Protein AF-A0A968CWY3-F1 (afdb_monomer_lite)

Structure (mmCIF, N/CA/C/O backbone):
data_AF-A0A968CWY3-F1
#
_entry.id   AF-A0A968CWY3-F1
#
loop_
_atom_site.group_PDB
_atom_site.id
_atom_site.type_symbol
_atom_site.label_atom_id
_atom_site.label_alt_id
_atom_site.label_comp_id
_atom_sit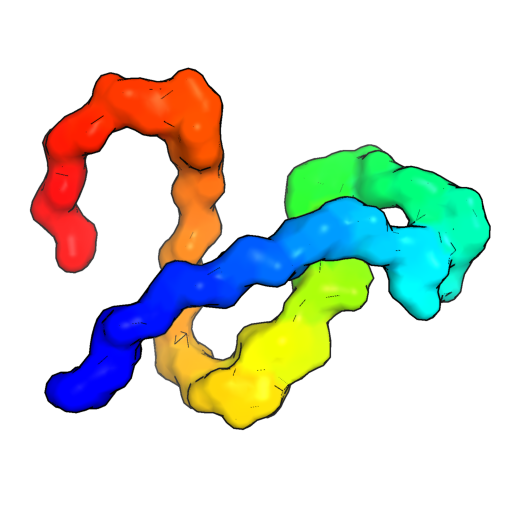e.label_asym_id
_atom_site.label_entity_id
_atom_site.label_seq_id
_atom_site.pdbx_PDB_ins_code
_atom_site.Cartn_x
_atom_site.Cartn_y
_atom_site.Cartn_z
_atom_site.occupancy
_atom_site.B_iso_or_equiv
_atom_site.auth_seq_id
_atom_site.auth_comp_id
_atom_site.auth_asym_id
_atom_site.auth_atom_id
_atom_site.pdbx_PDB_model_num
ATOM 1 N N . MET A 1 1 ? -9.016 6.359 19.016 1.00 48.94 1 MET A N 1
ATOM 2 C CA . MET A 1 1 ? -7.869 7.287 18.915 1.00 48.94 1 MET A CA 1
ATOM 3 C C . MET A 1 1 ? -6.937 6.723 17.864 1.00 48.94 1 MET A C 1
ATOM 5 O O . MET A 1 1 ? -6.561 5.572 18.021 1.00 48.94 1 MET A O 1
ATOM 9 N N . GLY A 1 2 ? -6.595 7.507 16.838 1.00 64.19 2 GLY A N 1
ATOM 10 C CA . GLY A 1 2 ? -5.510 7.166 15.912 1.00 64.19 2 GLY A CA 1
ATOM 11 C C . GLY A 1 2 ? -5.929 6.900 14.468 1.00 64.19 2 GLY A C 1
ATOM 12 O O . GLY A 1 2 ? -5.517 5.896 13.910 1.00 64.19 2 GLY A O 1
ATOM 13 N N . GLU A 1 3 ? -6.713 7.785 13.850 1.00 63.88 3 GLU A N 1
ATOM 14 C CA . GLU A 1 3 ? -6.709 7.875 12.385 1.00 63.88 3 GLU A CA 1
ATOM 15 C C . GLU A 1 3 ? -5.653 8.903 11.988 1.00 63.88 3 GLU A C 1
ATOM 17 O O . GLU A 1 3 ? -5.672 10.041 12.463 1.00 63.88 3 GLU A O 1
ATOM 22 N N . PHE A 1 4 ? -4.703 8.495 11.153 1.00 72.25 4 PHE A N 1
ATOM 23 C CA . PHE A 1 4 ? -3.694 9.384 10.601 1.00 72.25 4 PHE A CA 1
ATOM 24 C C . PHE A 1 4 ? -3.486 9.070 9.124 1.00 72.25 4 PHE A C 1
ATOM 26 O O . PHE A 1 4 ? -3.529 7.918 8.700 1.00 72.25 4 PHE A O 1
ATOM 33 N N . ILE A 1 5 ? -3.256 10.116 8.337 1.00 78.12 5 ILE A N 1
ATOM 34 C CA . ILE A 1 5 ? -2.883 9.987 6.932 1.00 78.12 5 ILE A CA 1
ATOM 35 C C . ILE A 1 5 ? -1.375 10.193 6.860 1.00 78.12 5 ILE A C 1
ATOM 37 O O . ILE A 1 5 ? -0.876 11.264 7.202 1.00 78.12 5 ILE A O 1
ATOM 41 N N . SER A 1 6 ? -0.654 9.165 6.416 1.00 76.44 6 S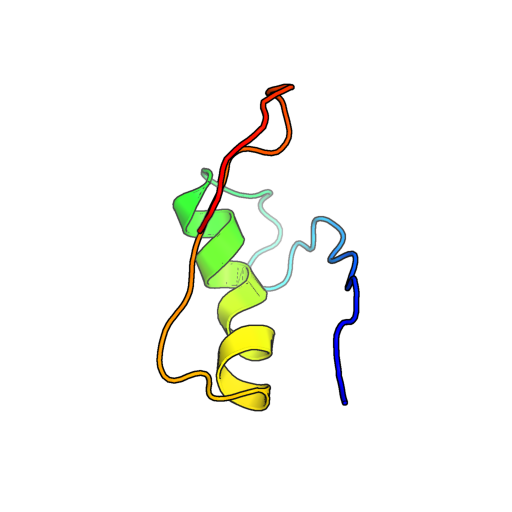ER A N 1
ATOM 42 C CA . SER A 1 6 ? 0.784 9.242 6.164 1.00 76.44 6 SER A CA 1
ATOM 43 C C . SER A 1 6 ? 1.035 9.245 4.662 1.00 76.44 6 SER A C 1
ATOM 45 O O . SER A 1 6 ? 0.715 8.284 3.963 1.00 76.44 6 SER A O 1
ATOM 47 N N . LEU A 1 7 ? 1.590 10.345 4.157 1.00 78.06 7 LEU A N 1
ATOM 48 C CA . LEU A 1 7 ? 2.024 10.445 2.769 1.00 78.06 7 LEU A CA 1
ATOM 49 C C . LEU A 1 7 ? 3.439 9.883 2.667 1.00 78.06 7 LEU A C 1
ATOM 51 O O . LEU A 1 7 ? 4.388 10.475 3.180 1.00 78.06 7 LEU A O 1
ATOM 55 N N . ILE A 1 8 ? 3.578 8.750 1.984 1.00 78.25 8 ILE A N 1
ATOM 56 C CA . ILE A 1 8 ? 4.878 8.149 1.702 1.00 78.25 8 ILE A CA 1
ATOM 57 C C . ILE A 1 8 ? 5.259 8.533 0.267 1.00 78.25 8 ILE A C 1
ATOM 59 O O . ILE A 1 8 ? 4.639 8.033 -0.675 1.00 78.25 8 ILE A O 1
ATOM 63 N N . PRO A 1 9 ? 6.222 9.451 0.060 1.00 73.25 9 PRO A N 1
ATOM 64 C CA . PRO A 1 9 ? 6.663 9.795 -1.284 1.00 73.25 9 PRO A CA 1
ATOM 65 C C . PRO A 1 9 ? 7.349 8.591 -1.934 1.00 73.25 9 PRO A C 1
ATOM 67 O O . PRO A 1 9 ? 7.918 7.746 -1.242 1.00 73.25 9 PRO A O 1
ATOM 70 N N . ALA A 1 10 ? 7.341 8.537 -3.267 1.00 66.44 10 ALA A N 1
ATOM 71 C CA . ALA A 1 10 ? 8.118 7.538 -3.985 1.00 66.44 10 ALA A CA 1
ATOM 72 C C . ALA A 1 10 ? 9.604 7.689 -3.623 1.00 66.44 10 ALA A C 1
ATOM 74 O O . ALA A 1 10 ? 10.198 8.749 -3.816 1.00 66.44 10 ALA A O 1
ATOM 75 N N . GLN A 1 11 ? 10.185 6.635 -3.061 1.00 67.12 11 GLN A N 1
ATOM 76 C CA . GLN A 1 11 ? 11.557 6.616 -2.568 1.00 67.12 11 GLN A CA 1
ATOM 77 C C . GLN A 1 11 ? 12.317 5.466 -3.226 1.00 67.12 11 GLN A C 1
ATOM 79 O O . GLN A 1 11 ? 11.868 4.325 -3.175 1.00 67.12 11 GLN A O 1
ATOM 84 N N . GLN A 1 12 ? 13.483 5.773 -3.798 1.00 65.19 12 GLN A N 1
ATOM 85 C CA . GLN A 1 12 ? 14.467 4.814 -4.321 1.00 65.19 12 GLN A CA 1
ATOM 86 C C . GLN A 1 12 ? 15.256 4.195 -3.159 1.00 65.19 12 GLN A C 1
ATOM 88 O O . GLN A 1 12 ? 16.444 4.441 -2.971 1.00 65.19 12 GLN A O 1
ATOM 93 N N . ARG A 1 13 ? 14.543 3.512 -2.259 1.00 61.19 13 ARG A N 1
ATO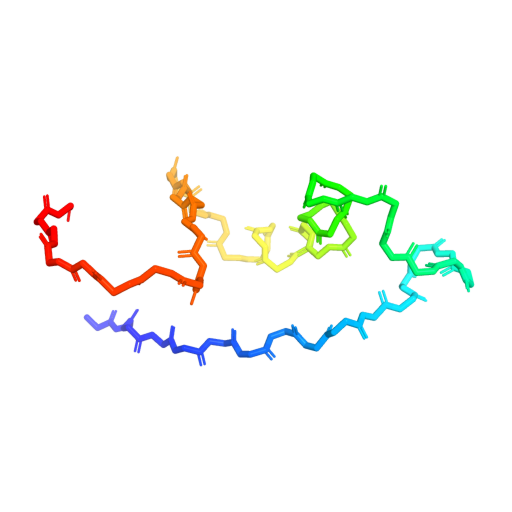M 94 C CA . ARG A 1 13 ? 15.091 3.115 -0.954 1.00 61.19 13 ARG A CA 1
ATOM 95 C C . ARG A 1 13 ? 15.881 1.813 -1.001 1.00 61.19 13 ARG A C 1
ATOM 97 O O . ARG A 1 13 ? 16.849 1.680 -0.261 1.00 61.19 13 ARG A O 1
ATOM 104 N N . LEU A 1 14 ? 15.444 0.858 -1.822 1.00 61.94 14 LEU A N 1
ATOM 105 C CA . LEU A 1 14 ? 16.089 -0.454 -1.954 1.00 61.94 14 LEU A CA 1
ATOM 106 C C . LEU A 1 14 ? 17.101 -0.514 -3.106 1.00 61.94 14 LEU A C 1
ATOM 108 O O . LEU A 1 14 ? 18.020 -1.326 -3.057 1.00 61.94 14 LEU A O 1
ATOM 112 N N . ASP A 1 15 ? 16.925 0.320 -4.129 1.00 62.38 15 ASP A N 1
ATOM 113 C CA . ASP A 1 15 ? 17.742 0.381 -5.345 1.00 62.38 15 ASP A CA 1
ATOM 114 C C . ASP A 1 15 ? 17.595 1.786 -5.965 1.00 62.38 15 ASP A C 1
ATOM 116 O O . ASP A 1 15 ? 16.595 2.460 -5.711 1.00 62.38 15 ASP A O 1
ATOM 120 N N . GLU A 1 16 ? 18.531 2.212 -6.818 1.00 64.88 16 GLU A N 1
ATOM 121 C CA . GLU A 1 16 ? 18.435 3.464 -7.600 1.00 64.88 16 GLU A CA 1
ATOM 122 C C . GLU A 1 16 ? 17.341 3.396 -8.687 1.00 64.88 16 GLU A C 1
ATOM 124 O O . GLU A 1 16 ? 17.104 4.351 -9.429 1.00 64.88 16 GLU A O 1
ATOM 129 N N . SER A 1 17 ? 16.638 2.265 -8.798 1.00 65.44 17 SER A N 1
ATOM 130 C CA . SER A 1 17 ? 15.498 2.097 -9.691 1.00 65.44 17 SER A CA 1
ATOM 131 C C . SER A 1 17 ? 14.198 2.600 -9.058 1.00 65.44 17 SER A C 1
ATOM 133 O O . SER A 1 17 ? 13.902 2.313 -7.898 1.00 65.44 17 SER A O 1
ATOM 135 N N . TRP A 1 18 ? 13.372 3.283 -9.854 1.00 75.81 18 TRP A N 1
ATOM 136 C CA . TRP A 1 18 ? 11.963 3.528 -9.525 1.00 75.81 18 TRP A CA 1
ATOM 137 C C . TRP A 1 18 ? 11.201 2.222 -9.249 1.00 75.81 18 TRP A C 1
ATOM 139 O O . TRP A 1 18 ? 11.666 1.135 -9.597 1.00 75.81 18 TRP A O 1
ATOM 149 N N . TYR A 1 19 ? 10.001 2.336 -8.673 1.00 80.19 19 TYR A N 1
ATOM 150 C CA . TYR A 1 19 ? 9.137 1.183 -8.428 1.00 80.19 19 TYR A CA 1
ATOM 151 C C . TYR A 1 19 ? 8.910 0.371 -9.702 1.00 80.19 19 TYR A C 1
ATOM 153 O O . TYR A 1 19 ? 8.433 0.887 -10.713 1.00 80.19 19 TYR A O 1
ATOM 161 N N . LYS A 1 20 ? 9.210 -0.926 -9.626 1.00 85.50 20 LYS A N 1
ATOM 162 C CA . LYS A 1 20 ? 9.031 -1.878 -10.734 1.00 85.50 20 LYS A CA 1
ATOM 163 C C . LYS A 1 20 ? 7.554 -2.232 -10.965 1.00 85.50 20 LYS A C 1
ATOM 165 O O . LYS A 1 20 ? 7.218 -2.872 -11.956 1.00 85.50 20 LYS A O 1
ATOM 170 N N . GLY A 1 21 ? 6.674 -1.815 -10.053 1.00 86.06 21 GLY A N 1
ATOM 171 C CA . GLY A 1 21 ? 5.225 -1.994 -10.097 1.00 86.06 21 GLY A CA 1
ATOM 172 C C . GLY A 1 21 ? 4.570 -1.660 -8.752 1.00 86.06 21 GLY A C 1
ATOM 173 O O . GLY A 1 21 ? 5.248 -1.278 -7.799 1.00 86.06 21 GLY A O 1
ATOM 174 N N . THR A 1 22 ? 3.251 -1.834 -8.650 1.00 88.12 22 THR A N 1
ATOM 175 C CA . THR A 1 22 ? 2.478 -1.540 -7.424 1.00 88.12 22 THR A CA 1
ATOM 176 C C . THR A 1 22 ? 2.877 -2.425 -6.241 1.00 88.12 22 THR A C 1
ATOM 178 O O . THR A 1 22 ? 3.023 -1.931 -5.128 1.00 88.12 22 THR A O 1
ATOM 181 N N . ALA A 1 23 ? 3.123 -3.716 -6.476 1.00 87.38 23 ALA A N 1
ATOM 182 C CA . ALA A 1 23 ? 3.607 -4.628 -5.439 1.00 87.38 23 ALA A CA 1
ATOM 183 C C . ALA A 1 23 ? 5.026 -4.268 -4.962 1.00 87.38 23 ALA A C 1
ATOM 185 O O . ALA A 1 23 ? 5.306 -4.326 -3.767 1.00 87.38 23 ALA A O 1
ATOM 186 N N . ASP A 1 24 ? 5.899 -3.844 -5.882 1.00 86.81 24 ASP A N 1
ATOM 187 C CA . ASP A 1 24 ? 7.244 -3.377 -5.539 1.00 86.81 24 ASP A CA 1
ATOM 188 C C . ASP A 1 24 ? 7.169 -2.099 -4.695 1.00 86.81 24 ASP A C 1
ATOM 190 O O . ASP A 1 24 ? 7.827 -2.014 -3.667 1.00 86.81 24 ASP A O 1
ATOM 194 N N . ALA A 1 25 ? 6.277 -1.160 -5.032 1.00 87.06 25 ALA A N 1
ATOM 195 C CA . ALA A 1 25 ? 6.039 0.040 -4.228 1.00 87.06 25 ALA A CA 1
ATOM 196 C C . ALA A 1 25 ? 5.625 -0.282 -2.779 1.00 87.06 25 ALA A C 1
ATOM 198 O O . ALA A 1 25 ? 6.100 0.366 -1.844 1.00 87.06 25 ALA A O 1
ATOM 199 N N . VAL A 1 26 ? 4.783 -1.301 -2.572 1.00 87.44 26 VAL A N 1
ATOM 200 C CA . VAL A 1 26 ? 4.432 -1.783 -1.224 1.00 87.44 26 VAL A CA 1
ATOM 201 C C . VAL A 1 26 ? 5.649 -2.408 -0.542 1.00 87.44 26 VAL A C 1
ATOM 203 O O . VAL A 1 26 ? 5.921 -2.105 0.618 1.00 87.44 26 VAL A O 1
ATOM 206 N N . PHE A 1 27 ? 6.415 -3.233 -1.257 1.00 87.62 27 PHE A N 1
ATOM 207 C CA . PHE A 1 27 ? 7.599 -3.900 -0.718 1.00 87.62 27 PHE A CA 1
ATOM 208 C C . PHE A 1 27 ? 8.690 -2.910 -0.283 1.00 87.62 27 PHE A C 1
ATOM 210 O O . PHE A 1 27 ? 9.196 -3.013 0.834 1.00 87.62 27 PHE A O 1
ATOM 217 N N . GLN A 1 28 ? 8.997 -1.895 -1.101 1.00 84.75 28 GLN A N 1
ATOM 218 C CA . GLN A 1 28 ? 9.992 -0.869 -0.762 1.00 84.75 28 GLN A CA 1
ATOM 219 C C . GLN A 1 28 ? 9.612 -0.054 0.488 1.00 84.75 28 GLN A C 1
ATOM 221 O O . GLN A 1 28 ? 10.489 0.484 1.164 1.00 84.75 28 GLN A O 1
ATOM 226 N N . ASN A 1 29 ? 8.317 0.019 0.821 1.00 84.81 29 ASN A N 1
ATOM 227 C CA . ASN A 1 29 ? 7.789 0.752 1.975 1.00 84.81 29 ASN A CA 1
ATOM 228 C C . ASN A 1 29 ? 7.292 -0.160 3.110 1.00 84.81 29 ASN A C 1
ATOM 230 O O . ASN A 1 29 ? 6.702 0.320 4.079 1.00 84.81 29 ASN A O 1
ATOM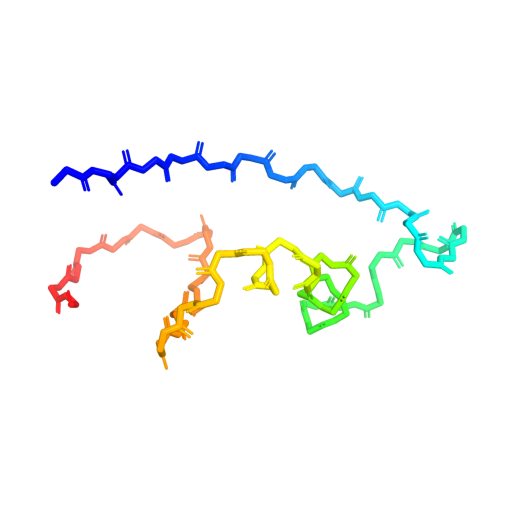 234 N N . PHE A 1 30 ? 7.560 -1.468 3.039 1.00 86.00 30 PHE A N 1
ATOM 235 C CA . PHE A 1 30 ? 7.033 -2.457 3.985 1.00 86.00 30 PHE A CA 1
ATOM 236 C C . PHE A 1 30 ? 7.457 -2.203 5.441 1.00 86.00 30 PHE A C 1
ATOM 238 O O . PHE A 1 30 ? 6.739 -2.550 6.376 1.00 86.00 30 PHE A O 1
ATOM 245 N N . TYR A 1 31 ? 8.595 -1.538 5.643 1.00 83.75 31 TYR A N 1
ATOM 246 C CA . TYR A 1 31 ? 9.070 -1.093 6.954 1.00 83.75 31 TYR A CA 1
ATOM 247 C C . TYR A 1 31 ? 8.011 -0.313 7.750 1.00 83.75 31 TYR A C 1
ATOM 249 O O . TYR A 1 31 ? 7.883 -0.533 8.951 1.00 83.75 31 TYR A O 1
ATOM 257 N N . THR A 1 32 ? 7.216 0.546 7.104 1.00 84.12 32 THR A N 1
ATOM 258 C CA . THR A 1 32 ? 6.172 1.315 7.799 1.00 84.12 32 THR A CA 1
ATOM 259 C C . THR A 1 32 ? 5.110 0.386 8.390 1.00 84.12 32 THR A C 1
ATOM 261 O O . THR A 1 32 ? 4.697 0.564 9.531 1.00 84.12 32 THR A O 1
ATOM 264 N N . LEU A 1 33 ? 4.737 -0.673 7.663 1.00 86.31 33 LEU A N 1
ATOM 265 C CA . LEU A 1 33 ? 3.820 -1.700 8.167 1.00 86.31 33 LEU A CA 1
ATOM 266 C C . LEU A 1 33 ? 4.456 -2.524 9.298 1.00 86.31 33 LEU A C 1
ATOM 268 O O . LEU A 1 33 ? 3.771 -2.892 10.249 1.00 86.31 33 LEU A O 1
ATOM 272 N N . GLN A 1 34 ? 5.766 -2.788 9.236 1.00 87.38 34 GLN A N 1
ATOM 273 C CA . GLN A 1 34 ? 6.477 -3.489 10.311 1.00 87.38 34 GLN A CA 1
ATOM 274 C C . GLN A 1 34 ? 6.547 -2.689 11.617 1.00 87.38 34 GLN A C 1
ATOM 276 O O . GLN A 1 34 ? 6.596 -3.299 12.683 1.00 87.38 34 GLN A O 1
ATOM 281 N N . GLN A 1 35 ? 6.575 -1.356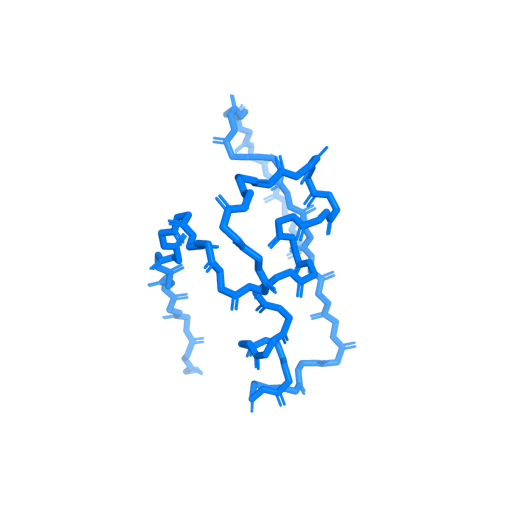 11.551 1.00 86.88 35 GLN A N 1
ATOM 282 C CA . GLN A 1 35 ? 6.580 -0.503 12.742 1.00 86.88 35 GLN A CA 1
ATOM 283 C C . GLN A 1 35 ? 5.222 -0.474 13.434 1.00 86.88 35 GLN A C 1
ATOM 285 O O . GLN A 1 35 ? 5.161 -0.623 14.651 1.00 86.88 35 GLN A O 1
ATOM 290 N N . GLU A 1 36 ? 4.152 -0.336 12.652 1.00 87.19 36 GLU A N 1
ATOM 291 C CA . GLU A 1 36 ? 2.782 -0.267 13.171 1.00 87.19 36 GLU A CA 1
ATOM 292 C C . GLU A 1 36 ? 2.242 -1.644 13.598 1.00 87.19 36 GLU A C 1
ATOM 294 O O . GLU A 1 36 ? 1.380 -1.725 14.467 1.00 87.19 36 GLU A O 1
ATOM 299 N N . ARG A 1 37 ? 2.763 -2.739 13.019 1.00 90.75 37 ARG A N 1
ATOM 300 C CA . ARG A 1 37 ? 2.351 -4.137 13.274 1.00 90.75 37 ARG A CA 1
ATOM 301 C C . ARG A 1 37 ? 0.822 -4.344 13.274 1.00 90.75 37 ARG A C 1
ATOM 303 O O . ARG A 1 37 ? 0.293 -4.893 14.241 1.00 90.75 37 ARG A O 1
ATOM 310 N N . PRO A 1 38 ? 0.107 -3.942 12.208 1.00 89.88 38 PRO A N 1
ATOM 311 C CA . PRO A 1 38 ? -1.336 -4.133 12.136 1.00 89.88 38 PRO A CA 1
ATOM 312 C C . PRO A 1 38 ? -1.698 -5.614 11.940 1.00 89.88 38 PRO A C 1
ATOM 314 O O . PRO A 1 38 ? -0.986 -6.346 11.250 1.00 89.88 38 PRO A O 1
ATOM 317 N N . ASP A 1 39 ? -2.842 -6.038 12.482 1.00 91.50 39 ASP A N 1
ATOM 318 C CA . ASP A 1 39 ? -3.381 -7.392 12.266 1.00 91.50 39 ASP A CA 1
ATOM 319 C C . ASP A 1 39 ? -3.899 -7.590 10.830 1.00 91.50 39 ASP A C 1
ATOM 321 O O . ASP A 1 39 ? -3.835 -8.690 10.279 1.00 91.50 39 ASP A O 1
ATOM 325 N N . LEU A 1 40 ? -4.409 -6.516 10.215 1.00 90.50 40 LEU A N 1
ATOM 326 C CA . LEU A 1 40 ? -4.962 -6.502 8.861 1.00 90.50 40 LEU A CA 1
ATOM 327 C C . LEU A 1 40 ? -4.501 -5.258 8.100 1.00 90.50 40 LEU A C 1
ATOM 329 O O . LEU A 1 40 ? -4.416 -4.165 8.656 1.00 90.50 40 LEU A O 1
ATOM 333 N N . VAL A 1 41 ? -4.242 -5.427 6.802 1.00 91.94 41 VAL A N 1
ATOM 334 C CA . VAL A 1 41 ? -3.853 -4.345 5.888 1.00 91.94 41 VAL A CA 1
ATOM 335 C C . VAL A 1 41 ? -4.795 -4.346 4.688 1.00 91.94 41 VAL A C 1
ATOM 337 O O . VAL A 1 41 ? -4.923 -5.361 4.004 1.00 91.94 41 VAL A O 1
ATOM 340 N N . LEU A 1 42 ? -5.423 -3.200 4.416 1.00 91.12 42 LEU A N 1
ATOM 341 C CA . LEU A 1 42 ? -6.263 -2.972 3.241 1.00 91.12 42 LEU A CA 1
ATOM 342 C C . LEU A 1 42 ? -5.515 -2.080 2.241 1.00 91.12 42 LEU A C 1
ATOM 344 O O . LEU A 1 42 ? -5.118 -0.966 2.575 1.00 91.12 42 LEU A O 1
ATOM 348 N N . ILE A 1 43 ? -5.323 -2.569 1.014 1.00 91.19 43 ILE A N 1
ATOM 349 C CA . ILE A 1 43 ? -4.669 -1.826 -0.074 1.00 91.19 43 ILE A CA 1
ATOM 350 C C . ILE A 1 43 ? -5.734 -1.443 -1.099 1.00 91.19 43 ILE A C 1
ATOM 352 O O . ILE A 1 43 ? -6.416 -2.314 -1.636 1.00 91.19 43 ILE A O 1
ATOM 356 N N . LEU A 1 44 ? -5.858 -0.145 -1.380 1.00 90.88 44 LEU A N 1
ATOM 357 C CA . LEU A 1 44 ? -6.855 0.415 -2.294 1.00 90.88 44 LEU A CA 1
ATOM 358 C C . LEU A 1 44 ? -6.178 1.259 -3.377 1.00 90.88 44 LEU A C 1
ATOM 360 O O . LEU A 1 44 ? -5.118 1.844 -3.152 1.00 90.88 44 LEU A O 1
ATOM 364 N N . SER A 1 45 ? -6.816 1.347 -4.544 1.00 89.00 45 SER A N 1
ATOM 365 C CA . SER A 1 45 ? -6.388 2.264 -5.604 1.00 89.00 45 SER A CA 1
ATOM 366 C C . SER A 1 45 ? -6.860 3.683 -5.287 1.00 89.00 45 SER A C 1
ATOM 368 O O . SER A 1 45 ? -8.035 3.891 -4.978 1.00 89.00 45 SER A O 1
ATOM 370 N N . GLY A 1 46 ? -5.944 4.652 -5.344 1.00 86.12 46 GLY A N 1
ATOM 371 C CA . GLY A 1 46 ? -6.214 6.060 -5.021 1.00 86.12 46 GLY A CA 1
ATOM 372 C C . GLY A 1 46 ? -6.736 6.903 -6.189 1.00 86.12 46 GLY A C 1
ATOM 373 O O . GLY A 1 46 ? -6.989 8.090 -6.019 1.00 86.12 46 GLY A O 1
ATOM 374 N N . ASP A 1 47 ? -6.876 6.316 -7.374 1.00 91.00 47 ASP A N 1
ATOM 375 C CA . ASP A 1 47 ? -7.313 6.969 -8.614 1.00 91.00 47 ASP A CA 1
ATOM 376 C C . ASP A 1 47 ? -8.821 6.830 -8.886 1.00 91.00 47 ASP A C 1
ATOM 378 O O . ASP A 1 47 ? -9.324 7.330 -9.893 1.00 91.00 47 ASP A O 1
ATOM 382 N N . HIS A 1 48 ? -9.567 6.198 -7.977 1.00 92.69 48 HIS A N 1
ATOM 383 C CA . HIS A 1 48 ? -11.010 6.012 -8.093 1.00 92.69 48 HIS A CA 1
ATOM 384 C C . HIS A 1 48 ? -11.779 6.836 -7.056 1.00 92.69 48 HIS A C 1
ATOM 386 O O . HIS A 1 48 ? -11.428 6.864 -5.878 1.00 92.69 48 HIS A O 1
ATOM 392 N N . VAL A 1 49 ? -12.892 7.443 -7.479 1.00 89.31 49 VAL A N 1
ATOM 393 C CA . VAL A 1 49 ? -13.860 8.085 -6.577 1.00 89.31 49 VAL A CA 1
ATOM 394 C 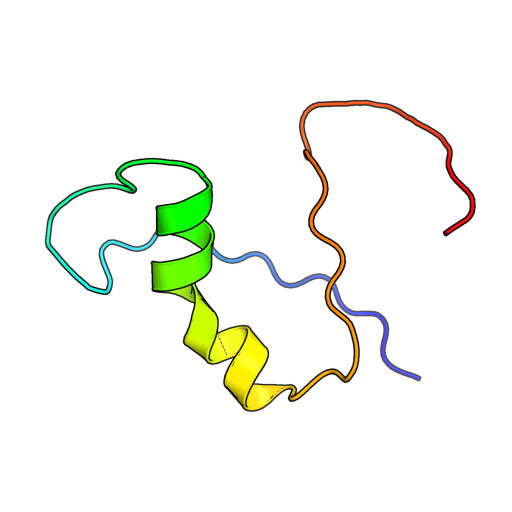C . VAL A 1 49 ? -14.983 7.093 -6.283 1.00 89.31 49 VAL A C 1
ATOM 396 O O . VAL A 1 49 ? -15.773 6.763 -7.164 1.00 89.31 49 VAL A O 1
ATOM 399 N N . TYR A 1 50 ? -15.059 6.614 -5.043 1.00 87.19 50 TYR A N 1
ATOM 400 C CA . TYR A 1 50 ? -16.089 5.684 -4.580 1.00 87.19 50 TYR A CA 1
ATOM 401 C C . TYR A 1 50 ? -16.526 6.012 -3.150 1.00 87.19 50 TYR A C 1
ATOM 403 O O . TYR A 1 50 ? -15.853 6.738 -2.420 1.00 87.19 50 TYR A O 1
ATOM 411 N N . LYS A 1 51 ? -17.665 5.446 -2.745 1.00 86.06 51 LYS A N 1
ATOM 412 C CA . LYS A 1 51 ? -18.098 5.382 -1.350 1.00 86.06 51 LYS A CA 1
ATOM 413 C C . LYS A 1 51 ? -18.285 3.914 -0.993 1.00 86.06 51 LYS A C 1
ATOM 415 O O . LYS A 1 51 ? -19.109 3.241 -1.602 1.00 86.06 51 LYS A O 1
ATOM 420 N N . MET A 1 52 ? -17.510 3.440 -0.031 1.00 84.00 52 MET A N 1
ATOM 421 C CA . MET A 1 52 ? -17.563 2.073 0.474 1.00 84.00 52 MET A CA 1
ATOM 422 C C . MET A 1 52 ? -17.576 2.112 1.998 1.00 84.00 52 MET A C 1
ATOM 424 O O . MET A 1 52 ? -17.034 3.045 2.589 1.00 84.00 52 MET A O 1
ATOM 428 N N . ASP A 1 53 ? -18.231 1.125 2.593 1.00 71.69 53 ASP A N 1
ATOM 429 C CA . ASP A 1 53 ? -18.244 0.885 4.033 1.00 71.69 53 ASP A CA 1
ATOM 430 C C . ASP A 1 53 ? -17.386 -0.365 4.266 1.00 71.69 53 ASP A C 1
ATOM 432 O O . ASP A 1 53 ? -17.744 -1.443 3.780 1.00 71.69 53 ASP A O 1
ATOM 436 N N . TYR A 1 54 ? -16.205 -0.181 4.857 1.00 69.62 54 TYR A N 1
ATOM 437 C CA . TYR A 1 54 ? -15.162 -1.200 5.006 1.00 69.62 54 TYR A CA 1
ATOM 438 C C . TYR A 1 54 ? -14.831 -1.426 6.475 1.00 69.62 54 TYR A C 1
ATOM 440 O O . TYR A 1 54 ? -14.715 -0.414 7.203 1.00 69.62 54 TYR A O 1
#

Radius of gyration: 13.17 Å; chains: 1; bounding box: 37×18×30 Å

Sequence (54 aa):
MGEFISLIPAQQRLDESWYKGTADAVFQNFYTLQQERPDLVLILSGDHVYKMDY

pLDDT: mean 80.47, std 10.58, range [48.94, 92.69]

Foldseek 3Di:
DDDDDDDDPFDCQPHPDGQPDPVSSCVSVVVVCVVVVDPDDDDDDPPDDDDDDD

Secondary structure (DSSP, 8-state):
-------------SSSSPPSSHHHHHHHTHHHHHHH--S------TT-------